Protein AF-A0A173VGL9-F1 (afdb_monomer)

Sequence (159 aa):
MSKELELSGKTPLTKSDIEALSIDLLNPVLEGEVDPVSHVVKLKAMQETIKRTLDDDRMKDAVLSEIEKYGKERSWNGATVKIKETGVSYDHSNCNDPVYARLVEERMLLDAKIKEREAFLKTVPDNTTVIDDETGEIYTIHPAIRMAKMSYSITFNKK

pLDDT: mean 88.81, std 12.34, range [33.53, 97.31]

Nearest PDB structures (foldseek):
  5ix2-assembly1_B  TM=3.304E-01  e=2.831E+00  Mus musculus

Mean predicted aligned error: 9.28 Å

Secondary structure (DSSP, 8-state):
--------SPPP-SHHHHHHHHHHHHHHHHTTSS-HHHHHHHHHHHHHHHHHHHH-HHHHHHHHHHHHTTSSEEEETTEEEE----------TTS--HHHHHHHHHHHHHHHHHHHHHHHHTTPPTTEEEE-TTT--EEEE-PPP----------PPP-

Structure (mmCIF, N/CA/C/O backbone):
data_AF-A0A173VGL9-F1
#
_entry.id   AF-A0A173VGL9-F1
#
loop_
_atom_site.group_PDB
_atom_site.id
_atom_site.type_symbol
_atom_site.label_atom_id
_atom_site.label_alt_id
_atom_site.label_comp_id
_atom_site.label_asym_id
_atom_site.label_entity_id
_atom_site.label_seq_id
_atom_site.pdbx_PDB_ins_code
_atom_site.Cartn_x
_atom_site.Cartn_y
_atom_site.Cartn_z
_atom_site.occupancy
_atom_site.B_iso_or_equiv
_atom_site.auth_seq_id
_atom_site.auth_comp_id
_atom_site.auth_asym_id
_atom_site.auth_atom_id
_atom_site.pdbx_PDB_model_num
ATOM 1 N N . MET A 1 1 ? 20.955 11.691 29.540 1.00 33.53 1 MET A N 1
ATOM 2 C CA . MET A 1 1 ? 19.658 11.079 29.894 1.00 33.53 1 MET A CA 1
ATOM 3 C C . MET A 1 1 ? 18.856 11.024 28.615 1.00 33.53 1 MET A C 1
ATOM 5 O O . MET A 1 1 ? 18.334 12.045 28.191 1.00 33.53 1 MET A O 1
ATOM 9 N N . SER A 1 2 ? 18.906 9.890 27.926 1.00 34.12 2 SER A N 1
ATOM 10 C CA . SER A 1 2 ? 18.182 9.681 26.676 1.00 34.12 2 SER A CA 1
ATOM 11 C C . SER A 1 2 ? 16.692 9.748 26.997 1.00 34.12 2 SER A C 1
ATOM 13 O O . SER A 1 2 ? 16.215 8.924 27.773 1.00 34.12 2 SER A O 1
ATOM 15 N N . LYS A 1 3 ? 15.967 10.742 26.474 1.00 40.44 3 LYS A N 1
ATOM 16 C CA . LYS A 1 3 ? 14.503 10.691 26.472 1.00 40.44 3 LYS A CA 1
ATOM 17 C C . LYS A 1 3 ? 14.125 9.511 25.583 1.00 40.44 3 LYS A C 1
ATOM 19 O O . LYS A 1 3 ? 14.267 9.572 24.365 1.00 40.44 3 LYS A O 1
ATOM 24 N N . GLU A 1 4 ? 13.772 8.392 26.202 1.00 39.75 4 GLU A N 1
ATOM 25 C CA . GLU A 1 4 ? 13.196 7.271 25.477 1.00 39.75 4 GLU A CA 1
ATOM 26 C C . GLU A 1 4 ? 11.797 7.654 24.992 1.00 39.75 4 GLU A C 1
ATOM 28 O O . GLU A 1 4 ? 11.108 8.472 25.602 1.00 39.75 4 GLU A O 1
ATOM 33 N N . LEU A 1 5 ? 11.416 7.103 23.840 1.00 46.62 5 LEU A N 1
ATOM 34 C CA . LEU A 1 5 ? 10.121 7.340 23.221 1.00 46.62 5 LEU A CA 1
ATOM 35 C C . LEU A 1 5 ? 9.031 6.701 24.091 1.00 46.62 5 LEU A C 1
ATOM 37 O O . LEU A 1 5 ? 8.749 5.511 23.958 1.00 46.62 5 LEU A O 1
ATOM 41 N N . GLU A 1 6 ? 8.423 7.488 24.970 1.00 45.16 6 GLU A N 1
ATOM 42 C CA . GLU A 1 6 ? 7.201 7.108 25.669 1.00 45.16 6 GLU A CA 1
ATOM 43 C C . GLU A 1 6 ? 5.999 7.653 24.895 1.00 45.16 6 GLU A C 1
ATOM 45 O O . GLU A 1 6 ? 5.873 8.862 24.712 1.00 45.16 6 GLU A O 1
ATOM 50 N N . LEU A 1 7 ? 5.077 6.785 24.460 1.00 52.97 7 LEU A N 1
ATOM 51 C CA . LEU A 1 7 ? 3.745 7.240 24.040 1.00 52.97 7 LEU A CA 1
ATOM 52 C C . LEU A 1 7 ? 2.912 7.564 25.285 1.00 52.97 7 LEU A C 1
ATOM 54 O O . LEU A 1 7 ? 1.923 6.900 25.585 1.00 52.97 7 LEU A O 1
ATOM 58 N N . SER A 1 8 ? 3.328 8.575 26.040 1.00 47.41 8 SER A N 1
ATOM 59 C CA . SER A 1 8 ? 2.540 9.159 27.121 1.00 47.41 8 SER A CA 1
ATOM 60 C C . SER A 1 8 ? 1.819 10.400 26.589 1.00 47.41 8 SER A C 1
ATOM 62 O O . SER A 1 8 ? 2.182 11.544 26.831 1.00 47.41 8 SER A O 1
ATOM 64 N N . GLY A 1 9 ? 0.769 10.161 25.803 1.00 55.16 9 GLY A N 1
ATOM 65 C CA . GLY A 1 9 ? -0.065 11.204 25.212 1.00 55.16 9 GLY A CA 1
ATOM 66 C C . GLY A 1 9 ? -1.386 10.627 24.721 1.00 55.16 9 GLY A C 1
ATOM 67 O O . GLY A 1 9 ? -1.456 9.456 24.350 1.00 55.16 9 GLY A O 1
ATOM 68 N N . LYS A 1 10 ? -2.455 11.429 24.774 1.00 61.22 10 LYS A N 1
ATOM 69 C CA . LYS A 1 10 ? -3.798 11.047 24.309 1.00 61.22 10 LYS A CA 1
ATOM 70 C C . LYS A 1 10 ? -3.707 10.400 22.921 1.00 61.22 10 LYS A C 1
ATOM 72 O O . LYS A 1 10 ? -3.093 10.966 22.023 1.00 61.22 10 LYS A O 1
ATOM 77 N N . THR A 1 11 ? -4.320 9.230 22.750 1.00 78.25 11 THR A N 1
ATOM 78 C CA . THR A 1 11 ? -4.418 8.559 21.447 1.00 78.25 11 THR A CA 1
ATOM 79 C C . THR A 1 11 ? -5.009 9.524 20.414 1.00 78.25 11 THR A C 1
ATOM 81 O O . THR A 1 11 ? -6.028 10.149 20.720 1.00 78.25 11 THR A O 1
ATOM 84 N N . PRO A 1 12 ? -4.413 9.667 19.216 1.00 86.69 12 PRO A N 1
ATOM 85 C CA . PRO A 1 12 ? -4.948 10.563 18.204 1.00 86.69 12 PRO A CA 1
ATOM 86 C C . PRO A 1 12 ? -6.248 9.978 17.638 1.00 86.69 12 PRO A C 1
ATOM 88 O O . PRO A 1 12 ? -6.263 8.864 17.115 1.00 86.69 12 PRO A O 1
ATOM 91 N N . LEU A 1 13 ? -7.351 10.712 17.782 1.00 85.81 13 LEU A N 1
ATOM 92 C CA . LEU A 1 13 ? -8.701 10.232 17.461 1.00 85.81 13 LEU A CA 1
ATOM 93 C C . LEU A 1 13 ? -9.296 10.930 16.232 1.00 85.81 13 LEU A C 1
ATOM 95 O O . LEU A 1 13 ? -10.202 10.402 15.589 1.00 85.81 13 LEU A O 1
ATOM 99 N N . THR A 1 14 ? -8.759 12.096 15.873 1.00 88.19 14 THR A N 1
ATOM 100 C CA . THR A 1 14 ? -9.125 12.843 14.668 1.00 88.19 14 THR A CA 1
ATOM 101 C C . THR A 1 14 ? -7.957 12.931 13.689 1.00 88.19 14 THR A C 1
ATOM 103 O O . THR A 1 14 ? -6.800 12.724 14.050 1.00 88.19 14 THR A O 1
ATOM 106 N N . LYS A 1 15 ? -8.242 13.285 12.428 1.00 89.06 15 LYS A N 1
ATOM 107 C CA . LYS A 1 15 ? -7.192 13.528 11.421 1.00 89.06 15 LYS A CA 1
ATOM 108 C C . LYS A 1 15 ? -6.191 14.594 11.877 1.00 89.06 15 LYS A C 1
ATOM 110 O O . LYS A 1 15 ? -4.999 14.425 11.653 1.00 89.06 15 LYS A O 1
ATOM 115 N N . SER A 1 16 ? -6.675 15.641 12.543 1.00 90.50 16 SER A N 1
ATOM 116 C CA . SER A 1 16 ? -5.836 16.713 13.079 1.00 90.50 16 SER A CA 1
ATOM 117 C C . SER A 1 16 ? -4.952 16.233 14.231 1.00 90.50 16 SER A C 1
ATOM 119 O O . SER A 1 16 ? -3.785 16.599 14.276 1.00 90.50 16 SER A O 1
ATOM 121 N N . ASP A 1 17 ? -5.455 15.362 15.114 1.00 89.19 17 ASP A N 1
ATOM 122 C CA . ASP A 1 17 ? -4.622 14.782 16.181 1.00 89.19 17 ASP A CA 1
ATOM 123 C C . ASP A 1 17 ? -3.535 13.861 15.612 1.00 89.19 17 ASP A C 1
ATOM 125 O O . ASP A 1 17 ? -2.413 13.837 16.113 1.00 89.19 17 ASP A O 1
ATOM 129 N N . ILE A 1 18 ? -3.859 13.096 14.558 1.00 91.06 18 ILE A N 1
ATOM 130 C CA . ILE A 1 18 ? -2.890 12.233 13.866 1.00 91.06 18 ILE A CA 1
ATOM 131 C C . ILE A 1 18 ? -1.776 13.086 13.253 1.00 91.06 18 ILE A C 1
ATOM 133 O O . ILE A 1 18 ? -0.602 12.734 13.369 1.00 91.06 18 ILE A O 1
ATOM 137 N N . GLU A 1 19 ? -2.130 14.201 12.614 1.00 92.94 19 GLU A N 1
ATOM 138 C CA . GLU A 1 19 ? -1.168 15.141 12.036 1.00 92.94 19 GLU A CA 1
ATOM 139 C C . GLU A 1 19 ? -0.283 15.776 13.114 1.00 92.94 19 GLU A C 1
ATOM 141 O O . GLU A 1 19 ? 0.940 15.726 12.994 1.00 92.94 19 GLU A O 1
ATOM 146 N N . ALA A 1 20 ? -0.881 16.278 14.198 1.00 92.25 20 ALA A N 1
ATOM 147 C CA . ALA A 1 20 ? -0.150 16.871 15.314 1.00 92.25 20 ALA A CA 1
ATOM 148 C C . ALA A 1 20 ? 0.854 15.882 15.927 1.00 92.25 20 ALA A C 1
ATOM 150 O O . ALA A 1 20 ? 2.041 16.187 16.014 1.00 92.25 20 ALA A O 1
ATOM 151 N N . LEU A 1 21 ? 0.417 14.656 16.241 1.00 91.75 21 LEU A N 1
ATOM 152 C CA . LEU A 1 21 ? 1.316 13.635 16.780 1.00 91.75 21 LEU A CA 1
ATOM 153 C C . LEU A 1 21 ? 2.418 13.251 15.781 1.00 91.75 21 LEU A C 1
ATOM 155 O O . LEU A 1 21 ? 3.545 12.977 16.181 1.00 91.75 21 LEU A O 1
ATOM 159 N N . SER A 1 22 ? 2.121 13.227 14.480 1.00 92.94 22 SER A N 1
ATOM 160 C CA . SER A 1 22 ? 3.130 12.927 13.455 1.00 92.94 22 SER A CA 1
ATOM 161 C C . SER A 1 22 ? 4.227 13.993 13.409 1.00 92.94 22 SER A C 1
ATOM 163 O O . SER A 1 22 ? 5.397 13.649 13.253 1.00 92.94 22 SER A O 1
ATOM 165 N N . ILE A 1 23 ? 3.857 15.267 13.576 1.00 93.69 23 ILE A N 1
ATOM 166 C CA . ILE A 1 23 ? 4.799 16.389 13.681 1.00 93.69 23 ILE A CA 1
ATOM 167 C C . ILE A 1 23 ? 5.625 16.264 14.967 1.00 93.69 23 ILE A C 1
ATOM 169 O O . ILE A 1 23 ? 6.850 16.342 14.909 1.00 93.69 23 ILE A O 1
ATOM 173 N N . ASP A 1 24 ? 4.989 15.969 16.100 1.00 92.06 24 ASP A N 1
ATOM 174 C CA . ASP A 1 24 ? 5.682 15.788 17.382 1.00 92.06 24 ASP A CA 1
ATOM 175 C C . ASP A 1 24 ? 6.684 14.622 17.351 1.00 92.06 24 ASP A C 1
ATOM 177 O O . ASP A 1 24 ? 7.754 14.699 17.949 1.00 92.06 24 ASP A O 1
ATOM 181 N N . LEU A 1 25 ? 6.379 13.543 16.623 1.00 92.31 25 LEU A N 1
ATOM 182 C CA . LEU A 1 25 ? 7.298 12.415 16.431 1.00 92.31 25 LEU A CA 1
ATOM 183 C C . LEU A 1 25 ? 8.449 12.730 15.463 1.00 92.31 25 LEU A C 1
ATOM 185 O O . LEU A 1 25 ? 9.469 12.035 15.492 1.00 92.31 25 LEU A O 1
ATOM 189 N N . LEU A 1 26 ? 8.284 13.739 14.605 1.00 94.50 26 LEU A N 1
ATOM 190 C CA . LEU A 1 26 ? 9.268 14.164 13.613 1.00 94.50 26 LEU A CA 1
ATOM 191 C C . LEU A 1 26 ? 10.235 15.216 14.175 1.00 94.50 26 LEU A C 1
ATOM 193 O O . LEU A 1 26 ? 11.433 15.140 13.899 1.00 94.50 26 LEU A O 1
ATOM 197 N N . ASN A 1 27 ? 9.738 16.163 14.974 1.00 94.88 27 ASN A N 1
ATOM 198 C CA . ASN A 1 27 ? 10.508 17.310 15.461 1.00 94.88 27 ASN A CA 1
ATOM 199 C C . ASN A 1 27 ? 11.809 16.929 16.185 1.00 94.88 27 ASN A C 1
ATOM 201 O O . ASN A 1 27 ? 12.841 17.448 15.773 1.00 94.88 27 ASN A O 1
ATOM 205 N N . PRO A 1 28 ? 11.851 15.956 17.118 1.00 92.69 28 PRO A N 1
ATOM 206 C CA . PRO A 1 28 ? 13.101 15.587 17.785 1.00 92.69 28 PRO A CA 1
ATOM 207 C C . PRO A 1 28 ? 14.193 15.122 16.814 1.00 92.69 28 PRO A C 1
ATOM 209 O O . PRO A 1 28 ? 15.381 15.287 17.080 1.00 92.69 28 PRO A O 1
ATOM 212 N N . VAL A 1 29 ? 13.808 14.532 15.675 1.00 95.56 29 VAL A N 1
ATOM 213 C CA . VAL A 1 29 ? 14.751 14.128 14.621 1.00 95.56 29 VAL A CA 1
ATOM 214 C C . VAL A 1 29 ? 15.251 15.353 13.856 1.00 95.56 29 VAL A C 1
ATOM 216 O O . VAL A 1 29 ? 16.446 15.464 13.592 1.00 95.56 29 VAL A O 1
ATOM 219 N N . LEU A 1 30 ? 14.348 16.270 13.494 1.00 95.50 30 LEU A N 1
ATOM 220 C CA . LEU A 1 30 ? 14.684 17.486 12.742 1.00 95.50 30 LEU A CA 1
ATOM 221 C C . LEU A 1 30 ? 15.497 18.489 13.569 1.00 95.50 30 LEU A C 1
ATOM 223 O O . LEU A 1 30 ? 16.362 19.172 13.029 1.00 95.50 30 LEU A O 1
ATOM 227 N N . GLU A 1 31 ? 15.236 18.548 14.870 1.00 95.75 31 GLU A N 1
ATOM 228 C CA . GLU A 1 31 ? 15.930 19.388 15.849 1.00 95.75 31 GLU A CA 1
ATOM 229 C C . GLU A 1 31 ? 17.270 18.775 16.290 1.00 95.75 31 GLU A C 1
ATOM 231 O O . GLU A 1 31 ? 18.054 19.419 16.985 1.00 95.75 31 GLU A O 1
ATOM 236 N N . GLY A 1 32 ? 17.571 17.545 15.853 1.00 93.81 32 GLY A N 1
ATOM 237 C CA . GLY A 1 32 ? 18.816 16.847 16.171 1.00 93.81 32 GLY A CA 1
ATOM 238 C C . GLY A 1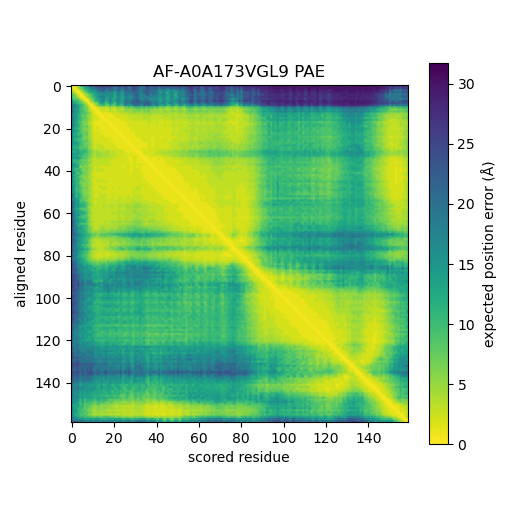 32 ? 18.893 16.333 17.612 1.00 93.81 32 GLY A C 1
ATOM 239 O O . GLY A 1 32 ? 19.984 16.023 18.089 1.00 93.81 32 GLY A O 1
ATOM 240 N N . GLU A 1 33 ? 17.760 16.232 18.310 1.00 94.81 33 GLU A N 1
ATOM 241 C CA . GLU A 1 33 ? 17.678 15.726 19.684 1.00 94.81 33 GLU A CA 1
ATOM 242 C C . GLU A 1 33 ? 17.819 14.199 19.763 1.00 94.81 33 GLU A C 1
ATOM 244 O O . GLU A 1 33 ? 18.286 13.666 20.775 1.00 94.81 33 GLU A O 1
ATOM 249 N N . VAL A 1 34 ? 17.420 13.480 18.705 1.00 93.81 34 VAL A N 1
ATOM 250 C CA . VAL A 1 34 ? 17.495 12.013 18.625 1.00 93.81 34 VAL A CA 1
ATOM 251 C C . VAL A 1 34 ? 18.165 11.542 17.337 1.00 93.81 34 VAL A C 1
ATOM 253 O O . VAL A 1 34 ? 18.025 12.149 16.277 1.00 93.81 34 VAL A O 1
ATOM 256 N N . ASP A 1 35 ? 18.870 10.411 17.417 1.00 95.19 35 ASP A N 1
ATOM 257 C CA . ASP A 1 35 ? 19.466 9.770 16.244 1.00 95.19 35 ASP A CA 1
ATOM 258 C C . ASP A 1 35 ? 18.369 9.259 15.277 1.00 95.19 35 ASP A C 1
ATOM 260 O O . ASP A 1 35 ? 17.538 8.434 15.683 1.00 95.19 35 ASP A O 1
ATOM 264 N N . PRO A 1 36 ? 18.372 9.682 13.994 1.00 95.88 36 PRO A N 1
ATOM 265 C CA . PRO A 1 36 ? 17.326 9.323 13.039 1.00 95.88 36 PRO A CA 1
ATOM 266 C C . PRO A 1 36 ? 17.173 7.814 12.821 1.00 95.88 36 PRO A C 1
ATOM 268 O O . PRO A 1 36 ? 16.052 7.332 12.645 1.00 95.88 36 PRO A O 1
ATOM 271 N N . VAL A 1 37 ? 18.278 7.057 12.832 1.00 96.25 37 VAL A N 1
ATOM 272 C CA . VAL A 1 37 ? 18.272 5.614 12.535 1.00 96.25 37 VAL A CA 1
ATOM 273 C C . VAL A 1 37 ? 17.593 4.841 13.659 1.00 96.25 37 VAL A C 1
ATOM 275 O O . VAL A 1 37 ? 16.666 4.065 13.423 1.00 96.25 37 VAL A O 1
ATOM 278 N N . SER A 1 38 ? 18.017 5.066 14.898 1.00 94.81 38 SER A N 1
ATOM 279 C CA . SER A 1 38 ? 17.426 4.424 16.067 1.00 94.81 38 SER A CA 1
ATOM 280 C C . SER A 1 38 ? 15.959 4.816 16.247 1.00 94.81 38 SER A C 1
ATOM 282 O O . SER A 1 38 ? 15.136 3.957 16.575 1.00 94.81 38 SER A O 1
ATOM 284 N N . HIS A 1 39 ? 15.607 6.077 15.978 1.00 94.50 39 HIS A N 1
ATOM 285 C CA . HIS A 1 39 ? 14.234 6.567 16.085 1.00 94.50 39 HIS A CA 1
ATOM 286 C C . HIS A 1 39 ? 13.310 5.912 15.058 1.00 94.50 39 HIS A C 1
ATOM 288 O O . HIS A 1 39 ? 12.277 5.348 15.426 1.00 94.50 39 HIS A O 1
ATOM 294 N N . VAL A 1 40 ? 13.703 5.886 13.778 1.00 95.44 40 VAL A N 1
ATOM 295 C CA . VAL A 1 40 ? 12.869 5.289 12.723 1.00 95.44 40 VAL A CA 1
ATOM 296 C C . VAL A 1 40 ? 12.715 3.776 12.891 1.00 95.44 40 VAL A C 1
ATOM 298 O O . VAL A 1 40 ? 11.639 3.238 12.633 1.00 95.44 40 VAL A O 1
ATOM 301 N N . VAL A 1 41 ? 13.744 3.078 13.387 1.00 96.12 41 VAL A N 1
ATOM 302 C CA . VAL A 1 41 ? 13.660 1.640 13.693 1.00 96.12 41 VAL A CA 1
ATOM 303 C C . VAL A 1 41 ? 12.626 1.372 14.788 1.00 96.12 41 VAL A C 1
ATOM 305 O O . VAL A 1 41 ? 11.814 0.455 14.641 1.00 96.12 41 VAL A O 1
ATOM 308 N N . LYS A 1 42 ? 12.599 2.187 15.852 1.00 93.75 42 LYS A N 1
ATOM 309 C CA . LYS A 1 42 ? 11.600 2.075 16.928 1.00 93.75 42 LYS A CA 1
ATOM 310 C C . LYS A 1 42 ? 10.188 2.340 16.407 1.00 93.75 42 LYS A C 1
ATOM 312 O O . LYS A 1 42 ? 9.310 1.502 16.603 1.00 93.75 42 LYS A O 1
ATOM 317 N N . LEU A 1 43 ? 9.982 3.439 15.676 1.00 94.44 43 LEU A N 1
ATOM 318 C CA . LEU A 1 43 ? 8.685 3.758 15.066 1.00 94.44 43 LEU A CA 1
ATOM 319 C C . LEU A 1 43 ? 8.204 2.639 14.138 1.00 94.44 43 LEU A C 1
ATOM 321 O O . LEU A 1 43 ? 7.041 2.237 14.191 1.00 94.44 43 LEU A O 1
ATOM 325 N N . LYS A 1 44 ? 9.107 2.076 13.330 1.00 95.56 44 LYS A N 1
ATOM 326 C CA . LYS A 1 44 ? 8.777 0.966 12.440 1.00 95.56 44 LYS A CA 1
ATOM 327 C C . LYS A 1 44 ? 8.391 -0.297 13.212 1.00 95.56 44 LYS A C 1
ATOM 329 O O . LYS A 1 44 ? 7.444 -0.973 12.816 1.00 95.56 44 LYS A O 1
ATOM 334 N N . ALA A 1 45 ? 9.075 -0.608 14.313 1.00 94.56 45 ALA A N 1
ATOM 335 C CA . ALA A 1 45 ? 8.738 -1.752 15.161 1.00 94.56 45 ALA A CA 1
ATOM 336 C C . ALA A 1 45 ? 7.342 -1.599 15.787 1.00 94.56 45 ALA A C 1
ATOM 338 O O . ALA A 1 45 ? 6.556 -2.550 15.807 1.00 94.56 45 ALA A O 1
ATOM 339 N N . MET A 1 46 ? 7.003 -0.389 16.236 1.00 93.19 46 MET A N 1
ATOM 340 C CA . MET A 1 46 ? 5.674 -0.068 16.755 1.00 93.19 46 MET A CA 1
ATOM 341 C C . MET A 1 46 ? 4.593 -0.181 15.682 1.00 93.19 46 MET A C 1
ATOM 343 O O . MET A 1 46 ? 3.567 -0.819 15.915 1.00 93.19 46 MET A O 1
ATOM 347 N N . GLN A 1 47 ? 4.845 0.373 14.492 1.00 95.00 47 GLN A N 1
ATOM 348 C CA . GLN A 1 47 ? 3.943 0.258 13.346 1.00 95.00 47 GLN A CA 1
ATOM 349 C C . GLN A 1 47 ? 3.652 -1.213 13.027 1.00 95.00 47 GLN A C 1
ATOM 351 O O . GLN A 1 47 ? 2.495 -1.591 12.862 1.00 95.00 47 GLN A O 1
ATOM 356 N N . GLU A 1 48 ? 4.691 -2.048 12.961 1.00 94.88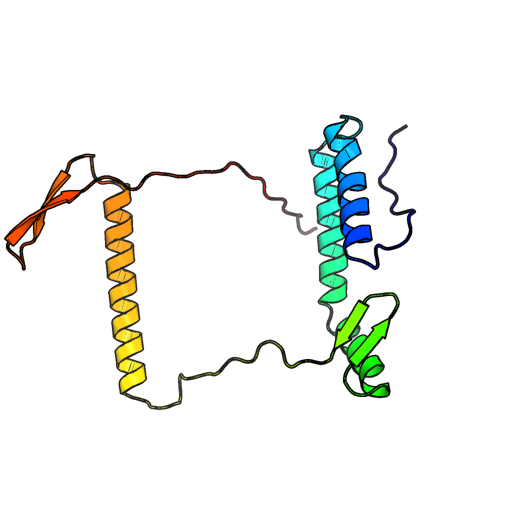 48 GLU A N 1
ATOM 357 C CA . GLU A 1 48 ? 4.554 -3.469 12.642 1.00 94.88 48 GLU A CA 1
ATOM 358 C C . GLU A 1 48 ? 3.796 -4.231 13.739 1.00 94.88 48 GLU A C 1
ATOM 360 O O . GLU A 1 48 ? 2.991 -5.111 13.440 1.00 94.88 48 GLU A O 1
ATOM 365 N N . THR A 1 49 ? 4.005 -3.860 15.005 1.00 94.94 49 THR A N 1
ATOM 366 C CA . THR A 1 49 ? 3.289 -4.431 16.154 1.00 94.94 49 THR A CA 1
ATOM 367 C C . THR A 1 49 ? 1.799 -4.100 16.097 1.00 94.94 49 THR A C 1
ATOM 369 O O . THR A 1 49 ? 0.972 -5.006 16.152 1.00 94.94 49 THR A O 1
ATOM 372 N N . ILE A 1 50 ? 1.445 -2.822 15.920 1.00 94.00 50 ILE A N 1
ATOM 373 C CA . ILE A 1 50 ? 0.046 -2.382 15.820 1.00 94.00 50 ILE A CA 1
ATOM 374 C C . ILE A 1 50 ? -0.629 -3.030 14.611 1.00 94.00 50 ILE A C 1
ATOM 376 O O . ILE A 1 50 ? -1.729 -3.563 14.738 1.00 94.00 50 ILE A O 1
ATOM 380 N N . LYS A 1 51 ? 0.048 -3.042 13.456 1.00 95.94 51 LYS A N 1
ATOM 381 C CA . LYS A 1 51 ? -0.456 -3.686 12.241 1.00 95.94 51 LYS A CA 1
ATOM 382 C C . LYS A 1 51 ? -0.773 -5.161 12.484 1.00 95.94 51 LYS A C 1
ATOM 384 O O . LYS A 1 51 ? -1.882 -5.585 12.191 1.00 95.94 51 LYS A O 1
ATOM 389 N N . ARG A 1 52 ? 0.159 -5.927 13.062 1.00 95.56 52 ARG A N 1
ATOM 390 C C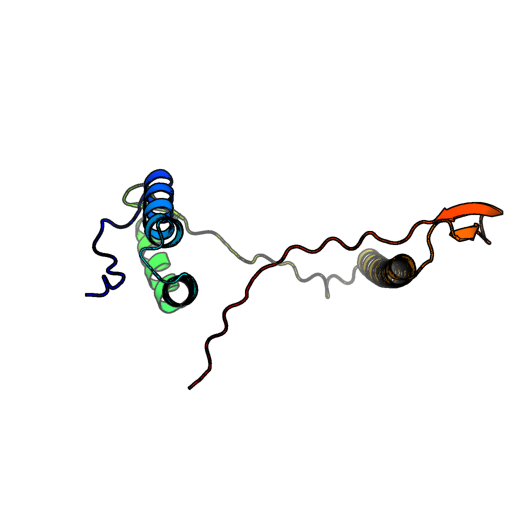A . ARG A 1 52 ? -0.060 -7.350 13.373 1.00 95.56 52 ARG A CA 1
ATOM 391 C C . ARG A 1 52 ? -1.255 -7.568 14.294 1.00 95.56 52 ARG A C 1
ATOM 393 O O . ARG A 1 52 ? -2.009 -8.500 14.062 1.00 95.56 52 ARG A O 1
ATOM 400 N N . THR A 1 53 ? -1.441 -6.716 15.299 1.00 92.25 53 THR A N 1
ATOM 401 C CA . THR A 1 53 ? -2.600 -6.798 16.199 1.00 92.25 53 THR A CA 1
ATOM 402 C C . THR A 1 53 ? -3.916 -6.524 15.471 1.00 92.25 53 THR A C 1
ATOM 404 O O . THR A 1 53 ? -4.891 -7.228 15.706 1.00 92.25 53 THR A O 1
ATOM 407 N N . LEU A 1 54 ? -3.961 -5.523 14.585 1.00 93.25 54 LEU A N 1
ATOM 408 C CA . LEU A 1 54 ? -5.159 -5.196 13.798 1.00 93.25 54 LEU A CA 1
ATOM 409 C C . LEU A 1 54 ? -5.467 -6.251 12.723 1.00 93.25 54 LEU A C 1
ATOM 411 O O . LEU A 1 54 ? -6.630 -6.469 12.388 1.00 93.25 54 LEU A O 1
ATOM 415 N N . ASP A 1 55 ? -4.429 -6.900 12.195 1.00 93.75 55 ASP A N 1
ATOM 416 C CA . ASP A 1 55 ? -4.543 -7.966 11.203 1.00 93.75 55 ASP A CA 1
ATOM 417 C C . ASP A 1 55 ? -4.847 -9.343 11.833 1.00 93.75 55 ASP A C 1
ATOM 419 O O . ASP A 1 55 ? -5.212 -10.258 11.096 1.00 93.75 55 ASP A O 1
ATOM 423 N N . ASP A 1 56 ? -4.738 -9.502 13.158 1.00 94.75 56 ASP A N 1
ATOM 424 C CA . ASP A 1 56 ? -5.052 -10.749 13.870 1.00 94.75 56 ASP A CA 1
ATOM 425 C C . ASP A 1 56 ? -6.553 -11.062 13.781 1.00 94.75 56 ASP A C 1
ATOM 427 O O . ASP A 1 56 ? -7.401 -10.243 14.150 1.00 94.75 56 ASP A O 1
ATOM 431 N N . ASP A 1 57 ? -6.890 -12.263 13.311 1.00 95.00 57 ASP A N 1
ATOM 432 C CA . ASP A 1 57 ? -8.284 -12.657 13.095 1.00 95.00 57 ASP A CA 1
ATOM 433 C C . ASP A 1 57 ? -9.095 -12.661 14.398 1.00 95.00 57 ASP A C 1
ATOM 435 O O . ASP A 1 57 ? -10.251 -12.253 14.393 1.00 95.00 57 ASP A O 1
ATOM 439 N N . ARG A 1 58 ? -8.475 -12.953 15.552 1.00 95.38 58 ARG A N 1
ATOM 440 C CA . ARG A 1 58 ? -9.162 -12.884 16.856 1.00 95.38 58 ARG A CA 1
ATOM 441 C C . ARG A 1 58 ? -9.577 -11.457 17.204 1.00 95.38 58 ARG A C 1
ATOM 443 O O . ARG A 1 58 ? -10.620 -11.250 17.822 1.00 95.38 58 ARG A O 1
ATOM 450 N N . MET A 1 59 ? -8.759 -10.471 16.830 1.00 93.44 59 MET A N 1
ATOM 451 C CA . MET A 1 59 ? -9.079 -9.058 17.032 1.00 93.44 59 MET A CA 1
ATOM 452 C C . MET A 1 59 ? -10.206 -8.623 16.092 1.00 93.44 59 MET A C 1
ATOM 454 O O . MET A 1 59 ? -11.143 -7.951 16.526 1.00 93.44 59 MET A O 1
ATOM 458 N N . LYS A 1 60 ? -10.147 -9.034 14.820 1.00 93.69 60 LYS A N 1
ATOM 459 C CA . LYS A 1 60 ? -11.201 -8.752 13.835 1.00 93.69 60 LYS A CA 1
ATOM 460 C C . LYS A 1 60 ? -12.536 -9.348 14.265 1.00 93.69 60 LYS A C 1
ATOM 462 O O . LYS A 1 60 ? -13.518 -8.614 14.320 1.00 93.69 60 LYS A O 1
ATOM 467 N N . ASP A 1 61 ? -12.559 -10.624 14.638 1.00 94.06 61 ASP A N 1
ATOM 468 C CA . ASP A 1 61 ? -13.766 -11.330 15.071 1.00 94.06 61 ASP A CA 1
ATOM 469 C C . ASP A 1 61 ? -14.401 -10.663 16.295 1.00 94.06 61 ASP A C 1
ATOM 471 O O . ASP A 1 61 ? -15.618 -10.464 16.336 1.00 94.06 61 ASP A O 1
ATOM 475 N N . ALA A 1 62 ? -13.584 -10.242 17.268 1.00 92.94 62 ALA A N 1
ATOM 476 C CA . ALA A 1 62 ? -14.059 -9.518 18.444 1.00 92.94 62 ALA A CA 1
ATOM 477 C C . ALA A 1 62 ? -14.702 -8.167 18.079 1.00 92.94 62 ALA A C 1
ATOM 479 O O . ALA A 1 62 ? -15.759 -7.823 18.610 1.00 92.94 62 ALA A O 1
ATOM 480 N N . VAL A 1 63 ? -14.097 -7.406 17.159 1.00 93.31 63 VAL A N 1
ATOM 481 C CA . VAL A 1 63 ? -14.641 -6.117 16.695 1.00 93.31 63 VAL A CA 1
ATOM 482 C C . VAL A 1 63 ? -15.920 -6.310 15.879 1.00 93.31 63 VAL A C 1
ATOM 484 O O . VAL A 1 63 ? -16.883 -5.574 16.092 1.00 93.31 63 VAL A O 1
ATOM 487 N N . LEU A 1 64 ? -15.958 -7.292 14.975 1.00 94.12 64 LEU A N 1
ATOM 488 C CA . LEU A 1 64 ? -17.140 -7.608 14.168 1.00 94.12 64 LEU A CA 1
ATOM 489 C C . LEU A 1 64 ? -18.318 -8.004 15.063 1.00 94.12 64 LEU A C 1
ATOM 491 O O . LEU A 1 64 ? -19.364 -7.361 14.995 1.00 94.12 64 LEU A O 1
ATOM 495 N N . SER A 1 65 ? -18.101 -8.956 15.977 1.00 94.00 65 SER A N 1
ATOM 496 C CA . SER A 1 65 ? -19.114 -9.422 16.938 1.00 94.00 65 SER A CA 1
ATOM 497 C C . SER A 1 65 ? -19.672 -8.285 17.798 1.00 94.00 65 SER A C 1
ATOM 499 O O . SER A 1 65 ? -20.841 -8.285 18.182 1.00 94.00 65 SER A O 1
ATOM 501 N N . GLU A 1 66 ? -18.837 -7.300 18.136 1.00 91.75 66 GLU A N 1
ATOM 502 C CA . GLU A 1 66 ? -19.270 -6.130 18.894 1.00 91.75 66 GLU A CA 1
ATOM 503 C C . GLU A 1 66 ? -20.103 -5.162 18.042 1.00 91.75 66 GLU A C 1
ATOM 505 O O . GLU A 1 66 ? -21.103 -4.642 18.531 1.00 91.75 66 GLU A O 1
ATOM 510 N N . ILE A 1 67 ? -19.739 -4.919 16.778 1.00 94.62 67 ILE A N 1
ATOM 511 C CA . ILE A 1 67 ? -20.480 -4.008 15.885 1.00 94.62 67 ILE A CA 1
ATOM 512 C C . ILE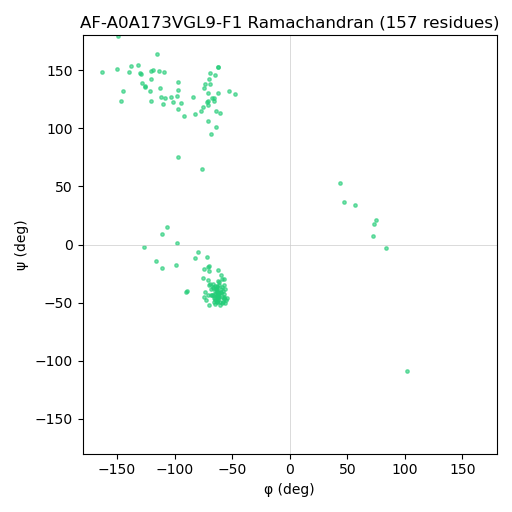 A 1 67 ? -21.836 -4.592 15.483 1.00 94.62 67 ILE A C 1
ATOM 514 O O . ILE A 1 67 ? -22.802 -3.835 15.383 1.00 94.62 67 ILE A O 1
ATOM 518 N N . GLU A 1 68 ? -21.938 -5.911 15.306 1.00 93.25 68 GLU A N 1
ATOM 519 C CA . GLU A 1 68 ? -23.195 -6.589 14.953 1.00 93.25 68 GLU A CA 1
ATOM 520 C C . GLU A 1 68 ? -24.319 -6.319 15.965 1.00 93.25 68 GLU A C 1
ATOM 522 O O . GLU A 1 68 ? -25.484 -6.202 15.584 1.00 93.25 68 GLU A O 1
ATOM 527 N N . LYS A 1 69 ? -23.979 -6.091 17.243 1.00 94.19 69 LYS A N 1
ATOM 528 C CA . LYS A 1 69 ? -24.937 -5.686 18.292 1.00 94.19 69 LYS A CA 1
ATOM 529 C C . LYS A 1 69 ? -25.612 -4.339 18.011 1.00 94.19 69 LYS A C 1
ATOM 531 O O . LYS A 1 69 ? -26.677 -4.061 18.555 1.00 94.19 69 LYS A O 1
ATOM 536 N N . TYR A 1 70 ? -24.992 -3.505 17.180 1.00 91.81 70 TYR A N 1
ATOM 537 C CA . TYR A 1 70 ? -25.453 -2.171 16.793 1.00 91.81 70 TYR A CA 1
ATOM 538 C C . TYR A 1 70 ? -25.895 -2.114 15.317 1.00 91.81 70 TYR A C 1
ATOM 540 O O . TYR A 1 70 ? -26.155 -1.033 14.790 1.00 91.81 70 TYR A O 1
ATOM 548 N N . GLY A 1 71 ? -25.994 -3.263 14.634 1.00 91.19 71 GLY A N 1
ATOM 549 C CA . GLY A 1 71 ? -26.343 -3.366 13.218 1.00 91.19 71 GLY A CA 1
ATOM 550 C C . GLY A 1 71 ? -25.116 -3.619 12.345 1.00 91.19 71 GLY A C 1
ATOM 551 O O . GLY A 1 71 ? -24.579 -4.720 12.333 1.00 91.19 71 GLY A O 1
ATOM 552 N N . LYS A 1 72 ? -24.696 -2.625 11.555 1.00 92.00 72 LYS A N 1
ATOM 553 C CA . LYS A 1 72 ? -23.540 -2.751 10.639 1.00 92.00 72 LYS A CA 1
ATOM 554 C C . LYS A 1 72 ? -22.484 -1.666 10.821 1.00 92.00 72 LYS A C 1
ATOM 556 O O . LYS A 1 72 ? -21.460 -1.687 10.143 1.00 92.00 72 LYS A O 1
ATOM 561 N N . GLU A 1 73 ? -22.713 -0.713 11.716 1.00 94.62 73 GLU A N 1
ATOM 562 C CA . GLU A 1 73 ? -21.781 0.374 11.978 1.00 94.62 73 GLU A CA 1
ATOM 563 C C . GLU A 1 73 ? -21.861 0.858 13.419 1.00 94.62 73 GLU A C 1
ATOM 565 O O . GLU A 1 73 ? -22.907 0.797 14.060 1.00 94.62 73 GLU A O 1
ATOM 570 N N . ARG A 1 74 ? -20.735 1.363 13.922 1.00 92.00 74 ARG A N 1
ATOM 571 C CA . ARG A 1 74 ? -20.639 1.983 15.238 1.00 92.00 74 ARG A CA 1
ATOM 572 C C . ARG A 1 74 ? -19.641 3.130 15.199 1.00 92.00 74 ARG A C 1
ATOM 574 O O . ARG A 1 74 ? -18.517 2.968 14.723 1.00 92.00 74 ARG A O 1
ATOM 581 N N . SER A 1 75 ? -20.039 4.277 15.734 1.00 91.38 75 SER A N 1
ATOM 582 C CA . SER A 1 75 ? -19.146 5.420 15.926 1.00 91.38 75 SER A CA 1
ATOM 583 C C . SER A 1 75 ? -18.611 5.453 17.354 1.00 91.38 75 SER A C 1
ATOM 585 O O . SER A 1 75 ? -19.347 5.197 18.307 1.00 91.38 75 SER A O 1
ATOM 587 N N . TRP A 1 76 ? -17.332 5.780 17.508 1.00 85.38 76 TRP A N 1
ATOM 588 C CA . TRP A 1 76 ? -16.674 5.953 18.796 1.00 85.38 76 TRP A CA 1
ATOM 589 C C . TRP A 1 76 ? -15.600 7.037 18.688 1.00 85.38 76 TRP A C 1
ATOM 591 O O . TRP A 1 76 ? -14.717 6.945 17.840 1.00 85.38 76 TRP A O 1
ATOM 601 N N . ASN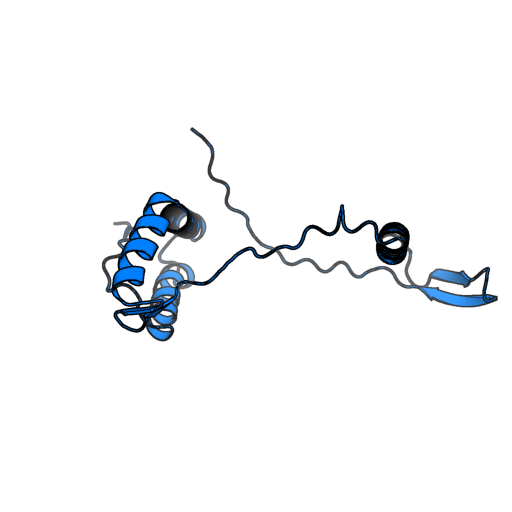 A 1 77 ? -15.698 8.071 19.532 1.00 81.69 77 ASN A N 1
ATOM 602 C CA . ASN A 1 77 ? -14.708 9.146 19.672 1.00 81.69 77 ASN A CA 1
ATOM 603 C C . ASN A 1 77 ? -14.146 9.694 18.342 1.00 81.69 77 ASN A C 1
ATOM 605 O O . ASN A 1 77 ? -12.940 9.746 18.150 1.00 81.69 77 ASN A O 1
ATOM 609 N N . GLY A 1 78 ? -15.011 10.098 17.408 1.00 78.75 78 GLY A N 1
ATOM 610 C CA . GLY A 1 78 ? -14.580 10.699 16.135 1.00 78.75 78 GLY A CA 1
ATOM 611 C C . GLY A 1 78 ? -14.193 9.705 15.032 1.00 78.75 78 GLY A C 1
ATOM 612 O O . GLY A 1 78 ? -13.954 10.128 13.902 1.00 78.75 78 GLY A O 1
ATOM 613 N N . ALA A 1 79 ? -14.211 8.400 15.313 1.00 86.44 79 ALA A N 1
ATOM 614 C CA . ALA A 1 79 ? -14.058 7.336 14.326 1.00 86.44 79 ALA A CA 1
ATOM 615 C C . ALA A 1 79 ? -15.384 6.591 14.097 1.00 86.44 79 ALA A C 1
ATOM 617 O O . ALA A 1 79 ? -16.183 6.423 15.018 1.00 86.44 79 ALA A O 1
ATOM 618 N N . THR A 1 80 ? -15.605 6.096 12.878 1.00 92.31 80 THR A N 1
ATOM 619 C CA . THR A 1 80 ? -16.728 5.205 12.549 1.00 92.31 80 THR A CA 1
ATOM 620 C C . THR A 1 80 ? -16.186 3.891 12.016 1.00 92.31 80 THR A C 1
ATOM 622 O O . THR A 1 80 ? -15.459 3.871 11.023 1.00 92.31 80 THR A O 1
ATOM 625 N N . VAL A 1 81 ? -16.568 2.790 12.659 1.00 92.06 81 VAL A N 1
ATOM 626 C CA . VAL A 1 81 ? -16.230 1.432 12.233 1.00 92.06 81 VAL A CA 1
ATOM 627 C C . VAL A 1 81 ? -17.458 0.821 11.568 1.00 92.06 81 VAL A C 1
ATOM 629 O O . VAL A 1 81 ? -18.544 0.840 12.145 1.00 92.06 81 VAL A O 1
ATOM 632 N N . LYS A 1 82 ? -17.303 0.311 10.343 1.00 93.69 82 LYS A N 1
ATOM 633 C CA . LYS A 1 82 ? -18.391 -0.289 9.557 1.00 93.69 82 LYS A CA 1
ATOM 634 C C . LYS A 1 82 ? -18.017 -1.693 9.105 1.00 93.69 82 LYS A C 1
ATOM 636 O O . LYS A 1 82 ? -16.909 -1.894 8.606 1.00 93.69 82 LYS A O 1
ATOM 641 N N . ILE A 1 83 ? -18.956 -2.626 9.219 1.00 92.00 83 ILE A N 1
ATOM 642 C CA . ILE A 1 83 ? -18.860 -3.950 8.605 1.00 92.00 83 ILE A CA 1
ATOM 643 C C . ILE A 1 83 ? -19.051 -3.770 7.100 1.00 92.00 83 ILE A C 1
ATOM 645 O O . ILE A 1 83 ? -20.058 -3.224 6.646 1.00 92.00 83 ILE A O 1
ATOM 649 N N . LYS A 1 84 ? -18.067 -4.214 6.324 1.00 89.75 84 LYS A N 1
ATOM 650 C CA . LYS A 1 84 ? -18.107 -4.227 4.861 1.00 89.75 84 LYS A CA 1
ATOM 651 C C . LYS A 1 84 ? -17.482 -5.517 4.356 1.00 89.75 84 LYS A C 1
ATOM 653 O O . LYS A 1 84 ? -16.537 -6.014 4.964 1.00 89.75 84 LYS A O 1
ATOM 658 N N . GLU A 1 85 ? -17.968 -6.010 3.226 1.00 84.62 85 GLU A N 1
ATOM 659 C CA . GLU A 1 85 ? -17.278 -7.067 2.492 1.00 84.62 85 GLU A CA 1
ATOM 660 C C . GLU A 1 85 ? -15.968 -6.496 1.935 1.00 84.62 85 GLU A C 1
ATOM 662 O O . GLU A 1 85 ? -15.940 -5.438 1.299 1.00 84.62 85 GLU A O 1
ATOM 667 N N . THR A 1 86 ? -14.855 -7.160 2.229 1.00 82.25 86 THR A N 1
ATOM 668 C CA . THR A 1 86 ? -13.526 -6.810 1.721 1.00 82.25 86 THR A CA 1
ATOM 669 C C . THR A 1 86 ? -12.968 -7.992 0.938 1.00 82.25 86 THR A C 1
ATOM 671 O O . THR A 1 86 ? -13.291 -9.140 1.219 1.00 82.25 86 THR A O 1
ATOM 674 N N . GLY A 1 87 ? -12.149 -7.719 -0.082 1.00 73.94 87 GLY A N 1
ATOM 675 C CA . GLY A 1 87 ? -11.516 -8.784 -0.869 1.00 73.94 87 GLY A CA 1
ATOM 676 C C . GLY A 1 87 ? -12.443 -9.505 -1.851 1.00 73.94 87 GLY A C 1
ATOM 677 O O . GLY A 1 87 ? -12.122 -10.616 -2.268 1.00 73.94 87 GLY A O 1
ATOM 678 N N . VAL A 1 88 ? -13.563 -8.887 -2.249 1.00 80.12 88 VAL A N 1
ATOM 679 C CA . VAL A 1 88 ? -14.420 -9.430 -3.311 1.00 80.12 88 VAL A CA 1
ATOM 680 C C . VAL A 1 88 ? -13.596 -9.525 -4.592 1.00 80.12 88 VAL A C 1
ATOM 682 O O . VAL A 1 88 ? -13.165 -8.519 -5.155 1.00 80.12 88 VAL A O 1
ATOM 685 N N . SER A 1 89 ? -13.359 -10.753 -5.027 1.00 85.44 89 SER A N 1
ATOM 686 C CA . SER A 1 89 ? -12.694 -11.075 -6.279 1.00 85.44 89 SER A CA 1
ATOM 687 C C . SER A 1 89 ? -13.557 -12.078 -7.023 1.00 85.44 89 SER A C 1
ATOM 689 O O . SER A 1 89 ? -14.264 -12.882 -6.417 1.00 85.44 89 SER A O 1
ATOM 691 N N . TYR A 1 90 ? -13.532 -11.984 -8.345 1.00 85.75 90 TYR A N 1
ATOM 692 C CA . TYR A 1 90 ? -14.284 -12.870 -9.215 1.00 85.75 90 TYR A CA 1
ATOM 693 C C . TYR A 1 90 ? -13.289 -13.767 -9.937 1.00 85.75 90 TYR A C 1
ATOM 695 O O . TYR A 1 90 ? -12.387 -13.278 -10.626 1.00 85.75 90 TYR A O 1
ATOM 703 N N . ASP A 1 91 ? -13.443 -15.073 -9.752 1.00 86.06 91 ASP A N 1
ATOM 704 C CA . ASP A 1 91 ? -12.702 -16.061 -10.519 1.00 86.06 91 ASP A CA 1
ATOM 705 C C . ASP A 1 91 ? -13.400 -16.275 -11.865 1.00 86.06 91 ASP A C 1
ATOM 707 O O . ASP A 1 91 ? -14.520 -16.782 -11.930 1.00 86.06 91 ASP A O 1
ATOM 711 N N . HIS A 1 92 ? -12.728 -15.860 -12.937 1.00 90.44 92 HIS A N 1
ATOM 712 C CA . HIS A 1 92 ? -13.226 -15.983 -14.306 1.00 90.44 92 HIS A CA 1
ATOM 713 C C . HIS A 1 92 ? -12.656 -17.216 -15.028 1.00 90.44 92 HIS A C 1
ATOM 715 O O . HIS A 1 92 ? -12.958 -17.432 -16.201 1.00 90.44 92 HIS A O 1
ATOM 721 N N . SER A 1 93 ? -11.830 -18.029 -14.354 1.00 84.38 93 SER A N 1
ATOM 722 C CA . SER A 1 93 ? -11.142 -19.178 -14.962 1.00 84.38 93 SER A CA 1
ATOM 723 C C . SER A 1 93 ? -12.106 -20.232 -15.514 1.00 84.38 93 SER A C 1
ATOM 725 O O . SER A 1 93 ? -11.835 -20.830 -16.553 1.00 84.38 93 SER A O 1
ATOM 727 N N . ASN A 1 94 ? -13.268 -20.397 -14.876 1.00 87.69 94 ASN A N 1
ATOM 728 C CA . ASN A 1 94 ? -14.266 -21.411 -15.223 1.00 87.69 94 ASN A CA 1
ATOM 729 C C . ASN A 1 94 ? -15.516 -20.843 -15.910 1.00 87.69 94 ASN A C 1
ATOM 731 O O . ASN A 1 94 ? -16.530 -21.530 -16.014 1.00 87.69 94 ASN A O 1
ATOM 735 N N . CYS A 1 95 ? -15.469 -19.604 -16.408 1.00 93.31 95 CYS A N 1
ATOM 736 C CA . CYS A 1 95 ? -16.595 -19.019 -17.143 1.00 93.31 95 CYS A CA 1
ATOM 737 C C . CYS A 1 95 ? -16.786 -19.627 -18.546 1.00 93.31 95 CYS A C 1
ATOM 739 O O . CYS A 1 95 ? -17.804 -19.359 -19.178 1.00 93.31 95 CYS A O 1
ATOM 741 N N . ASN A 1 96 ? -15.825 -20.432 -19.026 1.00 90.19 96 ASN A N 1
ATOM 742 C CA . ASN A 1 96 ? -15.806 -21.038 -20.365 1.00 90.19 96 ASN A CA 1
ATOM 743 C C . ASN A 1 96 ? -16.125 -20.029 -21.489 1.00 90.19 96 ASN A C 1
ATOM 745 O O . ASN A 1 96 ? -16.804 -20.351 -22.464 1.00 90.19 96 ASN A O 1
ATOM 749 N N . ASP A 1 97 ? -15.656 -18.791 -21.319 1.00 94.19 97 ASP A N 1
ATOM 750 C CA . ASP A 1 97 ? -15.872 -17.696 -22.255 1.00 94.19 97 ASP A CA 1
ATOM 751 C C . ASP A 1 97 ? -14.708 -17.653 -23.267 1.00 94.19 97 ASP A C 1
ATOM 753 O O . ASP A 1 97 ? -13.573 -17.318 -22.902 1.00 94.19 97 ASP A O 1
ATOM 757 N N . PRO A 1 98 ? -14.951 -17.989 -24.548 1.00 92.31 98 PRO A N 1
ATOM 758 C CA . PRO A 1 98 ? -13.906 -18.006 -25.565 1.00 92.31 98 PRO A CA 1
ATOM 759 C C . PRO A 1 98 ? -13.409 -16.606 -25.949 1.00 92.31 98 PRO A C 1
ATOM 761 O O . PRO A 1 98 ? -12.292 -16.486 -26.448 1.00 92.31 98 PRO A O 1
ATOM 764 N N . VAL A 1 99 ? -14.202 -15.548 -25.743 1.00 96.12 99 VAL A N 1
ATOM 765 C CA . VAL A 1 99 ? -13.770 -14.162 -25.976 1.00 96.12 99 VAL A CA 1
ATOM 766 C C . VAL A 1 99 ? -12.800 -13.752 -24.878 1.00 96.12 99 VAL A C 1
ATOM 768 O O . VAL A 1 99 ? -11.714 -13.256 -25.173 1.00 96.12 99 VAL A O 1
ATOM 771 N N . TYR A 1 100 ? -13.151 -14.025 -23.621 1.00 93.50 100 TYR A N 1
ATOM 772 C CA . TYR A 1 100 ? -12.276 -13.758 -22.484 1.00 93.50 100 TYR A CA 1
ATOM 773 C C . TYR A 1 100 ? -10.926 -14.470 -22.622 1.00 93.50 100 TYR A C 1
ATOM 775 O O . TYR A 1 100 ? -9.884 -13.838 -22.458 1.00 93.50 100 TYR A O 1
ATOM 783 N N . ALA A 1 101 ? -10.932 -15.759 -22.982 1.00 93.00 101 ALA A N 1
ATOM 784 C CA . ALA A 1 101 ? -9.705 -16.532 -23.163 1.00 93.00 101 ALA A CA 1
ATOM 785 C C . ALA A 1 101 ? -8.760 -15.895 -24.201 1.00 93.00 101 ALA A C 1
ATOM 787 O O . ALA A 1 101 ? -7.576 -15.712 -23.915 1.00 93.00 101 ALA A O 1
ATOM 788 N N . ARG A 1 102 ? -9.293 -15.483 -25.362 1.00 95.62 102 ARG A N 1
ATOM 789 C CA . ARG A 1 102 ? -8.517 -14.797 -26.413 1.00 95.62 102 ARG A CA 1
ATOM 790 C C . ARG A 1 102 ? -7.957 -13.461 -25.935 1.00 95.62 102 ARG A C 1
ATOM 792 O O . ARG A 1 102 ? -6.778 -13.196 -26.126 1.00 95.62 102 ARG A O 1
ATOM 799 N N . LEU A 1 103 ? -8.767 -12.646 -25.258 1.00 96.00 103 LEU A N 1
ATOM 800 C CA . LEU A 1 103 ? -8.321 -11.348 -24.739 1.00 96.00 103 LEU A CA 1
ATOM 801 C C . LEU A 1 103 ? -7.213 -11.491 -23.688 1.00 96.00 103 LEU A C 1
ATOM 803 O O . LEU A 1 103 ? -6.297 -10.671 -23.633 1.00 96.00 103 LEU A O 1
ATOM 807 N N . VAL A 1 104 ? -7.277 -12.525 -22.843 1.00 94.19 104 VAL A N 1
ATOM 808 C CA . VAL A 1 104 ? -6.219 -12.814 -21.864 1.00 94.19 104 VAL A CA 1
ATOM 809 C C . VAL A 1 104 ? -4.923 -13.222 -22.563 1.00 94.19 104 VAL A C 1
ATOM 811 O O . VAL A 1 104 ? -3.862 -12.732 -22.176 1.00 94.19 104 VAL A O 1
ATOM 814 N N . GLU A 1 105 ? -5.002 -14.070 -23.588 1.00 95.38 105 GLU A N 1
ATOM 815 C CA . GLU A 1 105 ? -3.849 -14.481 -24.394 1.00 95.38 105 GLU A CA 1
ATOM 816 C C . GLU A 1 105 ? -3.218 -13.290 -25.131 1.00 95.38 105 GLU A C 1
ATOM 818 O O . GLU A 1 105 ? -2.016 -13.050 -25.006 1.00 95.38 105 GLU A O 1
ATOM 823 N N . GLU A 1 106 ? -4.028 -12.480 -25.818 1.00 97.19 106 GLU A N 1
ATOM 824 C CA . GLU A 1 106 ? -3.581 -11.259 -26.496 1.00 97.19 106 GLU A CA 1
ATOM 825 C C . GLU A 1 106 ? -2.906 -10.290 -25.524 1.00 97.19 106 GLU A C 1
ATOM 827 O O . GLU A 1 106 ? -1.818 -9.787 -25.807 1.00 97.19 106 GLU A O 1
ATOM 832 N N . ARG A 1 107 ? -3.499 -10.075 -24.342 1.00 96.19 107 ARG A N 1
ATOM 833 C CA . ARG A 1 107 ? -2.902 -9.246 -23.288 1.00 96.19 107 ARG A CA 1
ATOM 834 C C . ARG A 1 107 ? -1.540 -9.785 -22.860 1.00 96.19 107 ARG A C 1
ATOM 836 O O . ARG A 1 107 ? -0.602 -9.008 -22.746 1.00 96.19 107 ARG A O 1
ATOM 843 N N . MET A 1 108 ? -1.411 -11.095 -22.643 1.00 95.69 108 MET A N 1
ATOM 844 C CA . MET A 1 108 ? -0.134 -11.698 -22.248 1.00 95.69 108 MET A CA 1
ATOM 845 C C . MET A 1 108 ? 0.952 -11.500 -23.312 1.00 95.69 108 MET A C 1
ATOM 847 O O . MET A 1 108 ? 2.092 -11.178 -22.972 1.00 95.69 108 MET A O 1
ATOM 851 N N . LEU A 1 109 ? 0.607 -11.660 -24.592 1.00 96.25 109 LEU A N 1
ATOM 852 C CA . LEU A 1 109 ? 1.532 -11.438 -25.705 1.00 96.25 109 LEU A CA 1
ATOM 853 C C . LEU A 1 109 ? 1.920 -9.961 -25.839 1.00 96.25 109 LEU A C 1
ATOM 855 O O . LEU A 1 109 ? 3.096 -9.646 -26.029 1.00 96.25 109 LEU A O 1
ATOM 859 N N . LEU A 1 110 ? 0.952 -9.052 -25.713 1.00 97.31 110 LEU A N 1
ATOM 860 C CA . LEU A 1 110 ? 1.192 -7.610 -25.748 1.00 97.31 110 LEU A CA 1
ATOM 861 C C . LEU A 1 110 ? 2.072 -7.158 -24.582 1.00 97.31 110 LEU A C 1
ATOM 863 O O . LEU A 1 110 ? 3.048 -6.448 -24.807 1.00 97.31 110 LEU A O 1
ATOM 867 N N . ASP A 1 111 ? 1.802 -7.627 -23.364 1.00 96.69 111 ASP A N 1
ATOM 868 C CA . ASP A 1 111 ? 2.616 -7.322 -22.1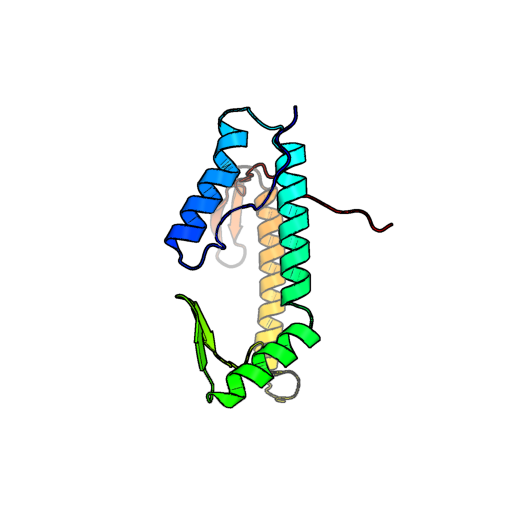85 1.00 96.69 111 ASP A CA 1
ATOM 869 C C . ASP A 1 111 ? 4.065 -7.800 -22.360 1.00 96.69 111 ASP A C 1
ATOM 871 O O . ASP A 1 111 ? 5.003 -7.118 -21.941 1.00 96.69 111 ASP A O 1
ATOM 875 N N . ALA A 1 112 ? 4.273 -8.960 -22.993 1.00 96.12 112 ALA A N 1
ATOM 876 C CA . ALA A 1 112 ? 5.609 -9.460 -23.305 1.00 96.12 112 ALA A CA 1
ATOM 877 C C . ALA A 1 112 ? 6.336 -8.553 -24.314 1.00 96.12 112 ALA A C 1
ATOM 879 O O . ALA A 1 112 ? 7.470 -8.145 -24.054 1.00 96.12 112 ALA A O 1
ATOM 880 N N . LYS A 1 113 ? 5.667 -8.171 -25.412 1.00 95.94 113 LYS A N 1
ATOM 881 C CA . LYS A 1 113 ? 6.216 -7.250 -26.424 1.00 95.94 113 LYS A CA 1
ATOM 882 C C . LYS A 1 113 ? 6.538 -5.873 -25.839 1.00 95.94 113 LYS A C 1
ATOM 884 O O . LYS A 1 113 ? 7.589 -5.307 -26.132 1.00 95.94 113 LYS A O 1
ATOM 889 N N . ILE A 1 114 ? 5.664 -5.342 -24.982 1.00 96.19 114 ILE A N 1
ATOM 890 C CA . ILE A 1 114 ? 5.888 -4.066 -24.291 1.00 96.19 114 ILE A CA 1
ATOM 891 C C . ILE A 1 114 ? 7.121 -4.170 -23.394 1.00 96.19 114 ILE A C 1
ATOM 893 O O . ILE A 1 114 ? 8.000 -3.318 -23.484 1.00 96.19 114 ILE A O 1
ATOM 897 N N . LYS A 1 115 ? 7.243 -5.229 -22.583 1.00 96.38 115 LYS A N 1
ATOM 898 C CA . LYS A 1 115 ? 8.415 -5.430 -21.713 1.00 96.38 115 LYS A CA 1
ATOM 899 C C . LYS A 1 115 ? 9.722 -5.526 -22.495 1.00 96.38 115 LYS A C 1
ATOM 901 O O . LYS A 1 115 ? 10.728 -4.961 -22.065 1.00 96.38 115 LYS A O 1
ATOM 906 N N . GLU A 1 116 ? 9.721 -6.222 -23.627 1.00 95.75 116 GLU A N 1
ATOM 907 C CA . GLU A 1 116 ? 10.881 -6.293 -24.517 1.00 95.75 116 GLU A CA 1
ATOM 908 C C . GLU A 1 116 ? 11.235 -4.907 -25.072 1.00 95.75 116 GLU A C 1
ATOM 910 O O . GLU A 1 116 ? 12.390 -4.478 -24.994 1.00 95.75 116 GLU A O 1
ATOM 915 N N . ARG A 1 117 ? 10.233 -4.153 -25.540 1.00 94.44 117 ARG A N 1
ATOM 916 C CA . ARG A 1 117 ? 10.432 -2.789 -26.037 1.00 94.44 117 ARG A CA 1
ATOM 917 C C . ARG A 1 117 ? 10.945 -1.848 -24.946 1.00 94.44 117 ARG A C 1
ATOM 919 O O . ARG A 1 117 ? 11.850 -1.061 -25.205 1.00 94.44 117 ARG A O 1
ATOM 926 N N . GLU A 1 118 ? 10.428 -1.940 -23.725 1.00 95.69 118 GLU A N 1
ATOM 927 C CA . GLU A 1 118 ? 10.916 -1.173 -22.575 1.00 95.69 118 GLU A CA 1
ATOM 928 C C . GLU A 1 118 ? 12.365 -1.525 -22.217 1.00 95.69 118 GLU A C 1
ATOM 930 O O . GLU A 1 118 ? 13.151 -0.639 -21.878 1.00 95.69 118 GLU A O 1
ATOM 935 N N . ALA A 1 119 ? 12.739 -2.807 -22.277 1.00 94.19 119 ALA A N 1
ATOM 936 C CA . ALA A 1 119 ? 14.115 -3.242 -22.054 1.00 94.19 119 ALA A CA 1
ATOM 937 C C . ALA A 1 119 ? 15.056 -2.671 -23.124 1.00 94.19 119 ALA A C 1
ATOM 939 O O . ALA A 1 119 ? 16.110 -2.134 -22.785 1.00 94.19 119 ALA A O 1
ATOM 940 N N . PHE A 1 120 ? 14.637 -2.698 -24.389 1.00 93.69 120 PHE A N 1
ATOM 941 C CA . PHE A 1 120 ? 15.359 -2.076 -25.494 1.00 93.69 120 PHE A CA 1
ATOM 942 C C . PHE A 1 120 ? 15.542 -0.563 -25.283 1.00 93.69 120 PHE A C 1
ATOM 944 O O . PHE A 1 120 ? 16.675 -0.074 -25.308 1.00 93.69 120 PHE A O 1
ATOM 951 N N . LEU A 1 121 ? 14.466 0.168 -24.964 1.00 94.38 121 LEU A N 1
ATOM 952 C CA . LEU A 1 121 ? 14.503 1.619 -24.727 1.00 94.38 121 LEU A CA 1
ATOM 953 C C . LEU A 1 121 ? 15.427 2.021 -23.566 1.00 94.38 121 LEU A C 1
ATOM 955 O O . LEU A 1 121 ? 15.959 3.125 -23.566 1.00 94.38 121 LEU A O 1
ATOM 959 N N . LYS A 1 122 ? 15.676 1.145 -22.585 1.00 94.00 122 LYS A N 1
ATOM 960 C CA . LYS A 1 122 ? 16.651 1.412 -21.507 1.00 94.00 122 LYS A CA 1
ATOM 961 C C . LYS A 1 122 ? 18.108 1.390 -21.974 1.00 94.00 122 LYS A C 1
ATOM 963 O O . LYS A 1 122 ? 18.968 1.886 -21.252 1.00 94.00 122 LYS A O 1
ATOM 968 N N . THR A 1 123 ? 18.391 0.782 -23.124 1.00 92.44 123 THR A N 1
ATOM 969 C CA . THR A 1 123 ? 19.759 0.506 -23.601 1.00 92.44 123 THR A CA 1
ATOM 970 C C . THR A 1 123 ? 20.126 1.238 -24.885 1.00 92.44 123 THR A C 1
ATOM 972 O O . THR A 1 123 ? 21.302 1.289 -25.240 1.00 92.44 123 THR A O 1
ATOM 975 N N . VAL A 1 124 ? 19.138 1.799 -25.583 1.00 93.12 124 VAL A N 1
ATOM 976 C CA . VAL A 1 124 ? 19.347 2.423 -26.887 1.00 93.12 124 VAL A CA 1
ATOM 977 C C . VAL A 1 124 ? 20.164 3.722 -26.774 1.00 93.12 124 VAL A C 1
ATOM 979 O O . VAL A 1 124 ? 19.927 4.509 -25.858 1.00 93.12 124 VAL A O 1
ATOM 982 N N . PRO A 1 125 ? 21.125 3.986 -27.677 1.00 91.19 125 PRO A N 1
ATOM 983 C CA . PRO A 1 125 ? 21.786 5.283 -27.745 1.00 91.19 125 PRO A CA 1
ATOM 984 C C . PRO A 1 125 ? 20.809 6.414 -28.071 1.00 91.19 125 PRO A C 1
ATOM 986 O O . PRO A 1 125 ? 19.791 6.216 -28.739 1.00 91.19 125 PRO A O 1
ATOM 989 N N . ASP A 1 126 ? 21.145 7.621 -27.630 1.00 90.56 126 ASP A N 1
ATOM 990 C CA . ASP A 1 126 ? 20.366 8.807 -27.967 1.00 90.56 126 ASP A CA 1
ATOM 991 C C . ASP A 1 126 ? 20.403 9.109 -29.471 1.00 90.56 126 ASP A C 1
ATOM 993 O O . ASP A 1 126 ? 21.411 8.872 -30.137 1.00 90.56 126 ASP A O 1
ATOM 997 N N . ASN A 1 127 ? 19.297 9.639 -29.998 1.00 90.31 127 ASN A N 1
ATOM 998 C CA . ASN A 1 127 ? 19.087 9.917 -31.423 1.00 90.31 127 ASN A CA 1
ATOM 999 C C . ASN A 1 127 ? 19.244 8.695 -32.349 1.00 90.31 127 ASN A C 1
ATOM 1001 O O . ASN A 1 127 ? 19.688 8.823 -33.493 1.00 90.31 127 ASN A O 1
ATOM 1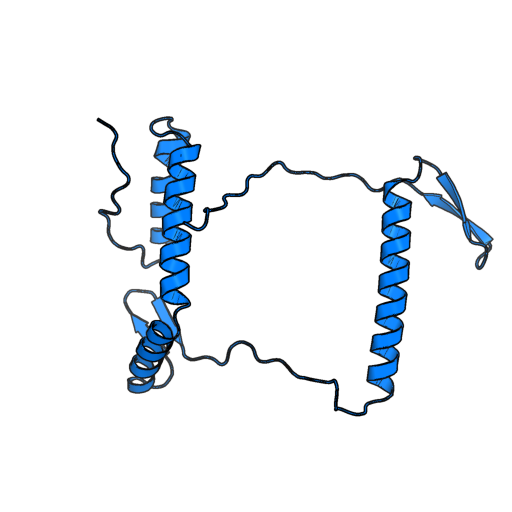005 N N . THR A 1 128 ? 18.866 7.501 -31.888 1.00 91.00 128 THR A N 1
ATOM 1006 C CA . THR A 1 128 ? 18.893 6.309 -32.745 1.00 91.00 128 THR A CA 1
ATOM 1007 C C . THR A 1 128 ? 17.790 6.411 -33.797 1.00 91.00 128 THR A C 1
ATOM 1009 O O . THR A 1 128 ? 16.620 6.571 -33.462 1.00 91.00 128 THR A O 1
ATOM 1012 N N . THR A 1 129 ? 18.153 6.324 -35.077 1.00 90.75 129 THR A N 1
ATOM 1013 C CA . THR A 1 129 ? 17.182 6.275 -36.181 1.00 90.75 129 THR A CA 1
ATOM 1014 C C . THR A 1 129 ? 16.708 4.840 -36.374 1.00 90.75 129 THR A C 1
ATOM 1016 O O . THR A 1 129 ? 17.528 3.934 -36.519 1.00 90.75 129 THR A O 1
ATOM 1019 N N . VAL A 1 130 ? 15.394 4.638 -36.375 1.00 87.81 130 VAL A N 1
ATOM 1020 C CA . VAL A 1 130 ? 14.744 3.348 -36.614 1.00 87.81 130 VAL A CA 1
ATOM 1021 C C . VAL A 1 130 ? 13.844 3.474 -37.833 1.00 87.81 130 VAL A C 1
ATOM 1023 O O . VAL A 1 130 ? 13.217 4.511 -38.049 1.00 87.81 130 VAL A O 1
ATOM 1026 N N . ILE A 1 131 ? 13.809 2.411 -38.628 1.00 87.69 131 ILE A N 1
ATOM 1027 C CA . ILE A 1 131 ? 12.899 2.258 -39.758 1.00 87.69 131 ILE A CA 1
ATOM 1028 C C . ILE A 1 131 ? 11.883 1.197 -39.346 1.00 87.69 131 ILE A C 1
ATOM 1030 O O . ILE A 1 131 ? 12.273 0.124 -38.887 1.00 87.69 131 ILE A O 1
ATOM 1034 N N . ASP A 1 132 ? 10.600 1.524 -39.439 1.00 85.38 132 ASP A N 1
ATOM 1035 C CA . ASP A 1 132 ? 9.528 0.550 -39.277 1.00 85.38 132 ASP A CA 1
ATOM 1036 C C . ASP A 1 132 ? 9.406 -0.279 -40.561 1.00 85.38 132 ASP A C 1
ATOM 1038 O O . ASP A 1 132 ? 9.090 0.259 -41.622 1.00 85.38 132 ASP A O 1
ATOM 1042 N N . ASP A 1 133 ? 9.683 -1.580 -40.483 1.00 79.81 133 ASP A N 1
ATOM 1043 C CA . ASP A 1 133 ? 9.641 -2.464 -41.652 1.00 79.81 133 ASP A CA 1
ATOM 1044 C C . ASP A 1 133 ? 8.206 -2.713 -42.168 1.00 79.81 133 ASP A C 1
ATOM 1046 O O . ASP A 1 133 ? 8.036 -3.122 -43.318 1.00 79.81 133 ASP A O 1
ATOM 1050 N N . GLU A 1 134 ? 7.167 -2.465 -41.357 1.00 83.06 134 GLU A N 1
ATOM 1051 C CA . GLU A 1 134 ? 5.762 -2.659 -41.741 1.00 83.06 134 GLU A CA 1
ATOM 1052 C C . GLU A 1 134 ? 5.156 -1.394 -42.365 1.00 83.06 134 GLU A C 1
ATOM 1054 O O . GLU A 1 134 ? 4.425 -1.485 -43.355 1.00 83.06 134 GLU A O 1
ATOM 1059 N N . THR A 1 135 ? 5.457 -0.212 -41.818 1.00 85.94 135 THR A N 1
ATOM 1060 C CA . THR A 1 135 ? 4.894 1.066 -42.298 1.00 85.94 135 THR A CA 1
ATOM 1061 C C . THR A 1 135 ? 5.833 1.844 -43.221 1.00 85.94 135 THR A C 1
ATOM 1063 O O . THR A 1 135 ? 5.383 2.725 -43.956 1.00 85.94 135 THR A O 1
ATOM 1066 N N . GLY A 1 136 ? 7.131 1.527 -43.214 1.00 85.62 136 GLY A N 1
ATOM 1067 C CA . GLY A 1 136 ? 8.174 2.282 -43.913 1.00 85.62 136 GLY A CA 1
ATOM 1068 C C . GLY A 1 136 ? 8.504 3.627 -43.258 1.00 85.62 136 GLY A C 1
ATOM 1069 O O . GLY A 1 136 ? 9.243 4.429 -43.836 1.00 85.62 136 GLY A O 1
ATOM 1070 N N . GLU A 1 137 ? 7.952 3.910 -42.076 1.00 88.88 137 GLU A N 1
ATOM 1071 C CA . GLU A 1 137 ? 8.178 5.166 -41.369 1.00 88.88 137 GLU A CA 1
ATOM 1072 C C . GLU A 1 137 ? 9.573 5.201 -40.744 1.00 88.88 137 GLU A C 1
ATOM 1074 O O . GLU A 1 137 ? 10.024 4.259 -40.092 1.00 88.88 137 GLU A O 1
ATOM 1079 N N . ILE A 1 138 ? 10.259 6.330 -40.918 1.00 89.94 138 ILE A N 1
ATOM 1080 C CA . ILE A 1 138 ? 11.562 6.584 -40.308 1.00 89.94 138 ILE A CA 1
ATOM 1081 C C . ILE A 1 138 ? 11.332 7.492 -39.107 1.00 89.94 138 ILE A C 1
ATOM 1083 O O . ILE A 1 138 ? 10.806 8.596 -39.254 1.00 89.94 138 ILE A O 1
ATOM 1087 N N . TYR A 1 139 ? 11.743 7.049 -37.923 1.00 90.56 139 TYR A N 1
ATOM 1088 C CA . TYR A 1 139 ? 11.587 7.817 -36.695 1.00 90.56 139 TYR A CA 1
ATOM 1089 C C . TYR A 1 139 ? 12.834 7.746 -35.817 1.00 90.56 139 TYR A C 1
ATOM 1091 O O . TYR A 1 139 ? 13.616 6.795 -35.856 1.00 90.56 139 TYR A O 1
ATOM 1099 N N . THR A 1 140 ? 13.021 8.785 -35.009 1.00 92.19 140 THR A N 1
ATOM 1100 C CA . THR A 1 140 ? 14.125 8.873 -34.052 1.00 92.19 140 THR A CA 1
ATOM 1101 C C . THR A 1 140 ? 13.635 8.445 -32.678 1.00 92.19 140 THR A C 1
ATOM 1103 O O . THR A 1 140 ? 12.587 8.897 -32.217 1.00 92.19 140 THR A O 1
ATOM 1106 N N . ILE A 1 141 ? 14.404 7.590 -32.010 1.00 93.38 141 ILE A N 1
ATOM 1107 C CA . ILE A 1 141 ? 14.155 7.176 -30.632 1.00 93.38 141 ILE A CA 1
ATOM 1108 C C . ILE A 1 141 ? 15.248 7.673 -29.696 1.00 93.38 141 ILE A C 1
ATOM 1110 O O . ILE A 1 141 ? 16.421 7.791 -30.057 1.00 93.38 141 ILE A O 1
ATOM 1114 N N . HIS A 1 142 ? 14.826 7.918 -28.462 1.00 93.38 142 HIS A N 1
ATOM 1115 C CA . HIS A 1 142 ? 15.664 8.360 -27.359 1.00 93.38 142 HIS A CA 1
ATOM 1116 C C . HIS A 1 142 ? 15.631 7.307 -26.239 1.00 93.38 142 HIS A C 1
ATOM 1118 O O . HIS A 1 142 ? 14.613 6.621 -26.081 1.00 93.38 142 HIS A O 1
ATOM 1124 N N . PRO A 1 143 ? 16.707 7.167 -25.446 1.00 94.31 143 PRO A N 1
ATOM 1125 C CA . PRO A 1 143 ? 16.726 6.269 -24.303 1.00 94.31 143 PRO A CA 1
ATOM 1126 C C . PRO A 1 143 ? 15.697 6.650 -23.244 1.00 94.31 143 PRO A C 1
ATOM 1128 O O . PRO A 1 143 ? 15.370 7.820 -23.034 1.00 94.31 143 PRO A O 1
ATOM 1131 N N . ALA A 1 144 ? 15.260 5.648 -22.487 1.00 93.56 144 ALA A N 1
ATOM 1132 C CA . ALA A 1 144 ? 14.491 5.863 -21.275 1.00 93.56 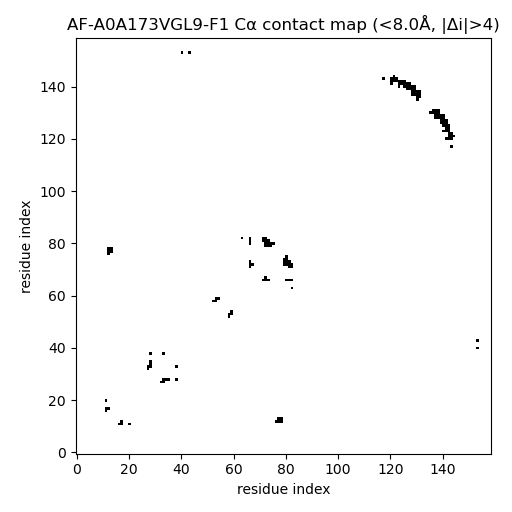144 ALA A CA 1
ATOM 1133 C C . ALA A 1 144 ? 15.318 6.650 -20.243 1.00 93.56 144 ALA A C 1
ATOM 1135 O O . ALA A 1 144 ? 16.447 6.286 -19.902 1.00 93.56 144 ALA A O 1
ATOM 1136 N N . ILE A 1 145 ? 14.727 7.708 -19.686 1.00 91.12 145 ILE A N 1
ATOM 1137 C CA . ILE A 1 145 ? 15.361 8.507 -18.636 1.00 91.12 145 ILE A CA 1
ATOM 1138 C C . ILE A 1 145 ? 15.294 7.732 -17.320 1.00 91.12 145 ILE A C 1
ATOM 1140 O O . ILE A 1 145 ? 14.217 7.467 -16.780 1.00 91.12 145 ILE A O 1
ATOM 1144 N N . ARG A 1 146 ? 16.457 7.393 -16.756 1.00 89.44 146 ARG A N 1
ATOM 1145 C CA . ARG A 1 146 ? 16.522 6.785 -15.424 1.00 89.44 146 ARG A CA 1
ATOM 1146 C C . ARG A 1 146 ? 16.169 7.826 -14.361 1.00 89.44 146 ARG A C 1
ATOM 1148 O O . ARG A 1 146 ? 16.990 8.667 -14.010 1.00 89.44 146 ARG A O 1
ATOM 1155 N N . MET A 1 147 ? 14.976 7.712 -13.787 1.00 88.12 147 MET A N 1
ATOM 1156 C CA . MET A 1 147 ? 14.566 8.486 -12.615 1.00 88.12 147 MET A CA 1
ATOM 1157 C C . MET A 1 147 ? 14.765 7.645 -11.353 1.00 88.12 147 MET A C 1
ATOM 1159 O O . MET A 1 147 ? 14.132 6.605 -11.188 1.00 88.12 147 MET A O 1
ATOM 1163 N N . ALA A 1 148 ? 15.647 8.081 -10.454 1.00 87.56 148 ALA A N 1
ATOM 1164 C CA . ALA A 1 148 ? 15.861 7.424 -9.168 1.00 87.56 148 ALA A CA 1
ATOM 1165 C C . ALA A 1 148 ? 15.691 8.425 -8.023 1.00 87.56 148 ALA A C 1
ATOM 1167 O O . ALA A 1 148 ? 16.212 9.537 -8.075 1.00 87.56 148 ALA A O 1
ATOM 1168 N N . LYS A 1 149 ? 14.976 8.008 -6.977 1.00 91.69 149 LYS A N 1
ATOM 1169 C CA . LYS A 1 149 ? 14.922 8.693 -5.682 1.00 91.69 149 LYS A CA 1
ATOM 1170 C C . LYS A 1 149 ? 15.589 7.791 -4.653 1.00 91.69 149 LYS A C 1
ATOM 1172 O O . LYS A 1 149 ? 15.327 6.589 -4.634 1.00 91.69 149 LYS A O 1
ATOM 1177 N N . MET A 1 150 ? 16.451 8.355 -3.816 1.00 92.06 150 MET A N 1
ATOM 1178 C CA . MET A 1 150 ? 17.038 7.609 -2.704 1.00 92.06 150 MET A CA 1
ATOM 1179 C C . MET A 1 150 ? 15.981 7.400 -1.615 1.00 92.06 150 MET A C 1
ATOM 1181 O O . MET A 1 150 ? 15.194 8.298 -1.322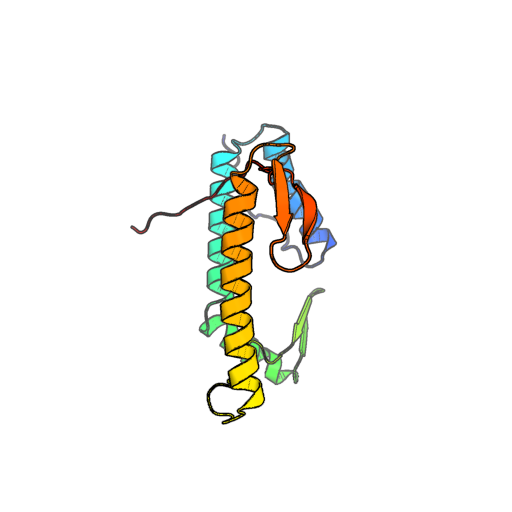 1.00 92.06 150 MET A O 1
ATOM 1185 N N . SER A 1 151 ? 15.946 6.202 -1.039 1.00 93.12 151 SER A N 1
ATOM 1186 C CA . SER A 1 151 ? 15.051 5.818 0.056 1.00 93.12 151 SER A CA 1
ATOM 1187 C C . SER A 1 151 ? 15.747 4.768 0.932 1.00 93.12 151 SER A C 1
ATOM 1189 O O . SER A 1 151 ? 16.882 4.385 0.647 1.00 93.12 151 SER A O 1
ATOM 1191 N N . TYR A 1 152 ? 15.090 4.309 1.993 1.00 94.62 152 TYR A N 1
ATOM 1192 C CA . TYR A 1 152 ? 15.616 3.307 2.921 1.00 94.62 152 TYR A CA 1
ATOM 1193 C C . TYR A 1 152 ? 14.580 2.206 3.185 1.00 94.62 152 TYR A C 1
ATOM 1195 O O . TYR A 1 152 ? 13.374 2.422 3.078 1.00 94.62 152 TYR A O 1
ATOM 1203 N N . SER A 1 153 ? 15.051 1.015 3.556 1.00 94.31 153 SER A N 1
ATOM 1204 C CA . SER A 1 153 ? 14.218 -0.130 3.946 1.00 94.31 153 SER A CA 1
ATOM 1205 C C . SER A 1 153 ? 14.674 -0.677 5.294 1.00 94.31 153 SER A C 1
ATOM 1207 O O . SER A 1 153 ? 15.875 -0.817 5.519 1.00 94.31 153 SER A O 1
ATOM 1209 N N . ILE A 1 154 ? 13.732 -1.036 6.165 1.00 95.75 154 ILE A N 1
ATOM 1210 C CA . ILE A 1 154 ? 14.012 -1.616 7.486 1.00 95.75 154 ILE A CA 1
ATOM 1211 C C . ILE A 1 154 ? 13.548 -3.074 7.481 1.00 95.75 154 ILE A C 1
ATOM 1213 O O . ILE A 1 154 ? 12.392 -3.346 7.161 1.00 95.75 154 ILE A O 1
ATOM 1217 N N . THR A 1 155 ? 14.436 -3.997 7.855 1.00 95.69 155 THR A N 1
ATOM 1218 C CA . THR A 1 155 ? 14.137 -5.431 7.997 1.00 95.69 155 THR A CA 1
ATOM 1219 C C . THR A 1 155 ? 14.437 -5.873 9.425 1.00 95.69 155 THR A C 1
ATOM 1221 O O . THR A 1 155 ? 15.507 -5.573 9.949 1.00 95.69 155 THR A O 1
ATOM 1224 N N . PHE A 1 156 ? 13.508 -6.597 10.051 1.00 94.31 156 PHE A N 1
ATOM 1225 C CA . PHE A 1 156 ? 13.715 -7.210 11.365 1.00 94.31 156 PHE A CA 1
ATOM 1226 C C . PHE A 1 156 ? 14.108 -8.679 11.200 1.00 94.31 156 PHE A C 1
ATOM 1228 O O . PHE A 1 156 ? 13.410 -9.439 10.526 1.00 94.31 156 PHE A O 1
ATOM 1235 N N . ASN A 1 157 ? 15.211 -9.088 11.827 1.00 93.62 157 ASN A N 1
ATOM 1236 C CA . ASN A 1 157 ? 15.674 -10.472 11.773 1.00 93.62 157 ASN A CA 1
ATOM 1237 C C . ASN A 1 157 ? 14.743 -11.393 12.571 1.00 93.62 157 ASN A C 1
ATOM 1239 O O . ASN A 1 157 ? 14.265 -11.030 13.649 1.00 93.62 157 ASN A O 1
ATOM 1243 N N . LYS A 1 158 ? 14.520 -12.608 12.060 1.00 83.56 158 LYS A N 1
ATOM 1244 C CA . LYS A 1 158 ? 13.919 -13.687 12.851 1.00 83.56 158 LYS A CA 1
ATOM 1245 C C . LYS A 1 158 ? 14.955 -14.145 13.884 1.00 83.56 158 LYS A C 1
ATOM 1247 O O . LYS A 1 158 ? 16.113 -14.338 13.516 1.00 83.56 158 LYS A O 1
ATOM 1252 N N . LYS A 1 159 ? 14.548 -14.241 15.152 1.00 61.75 159 LYS A N 1
ATOM 1253 C CA . LYS A 1 159 ? 15.331 -14.940 16.180 1.00 61.75 159 LYS A CA 1
ATOM 1254 C C . LYS A 1 159 ? 15.252 -16.443 15.963 1.00 61.75 159 LYS A C 1
ATOM 1256 O O . LYS A 1 159 ? 14.188 -16.890 15.477 1.00 61.75 159 LYS A O 1
#

Foldseek 3Di:
DQPDDDPPDDDQQEPVSVVVVVVVLCVCVVVVVDDPVVSVLVVVVVVVVVVCCCVDVVNVVVVCVVVVVVPAWDDDRNDIDGDDDPDDDDDCPPVPDPVVVVVVVVVVVVVVVVVVVLVCLQPDDAQDWDADPVPRDIDTHGHDDDDDDDDDDDDDDDD

Organism: Parabacteroides distasonis (NCBI:txid823)

Solvent-accessible surface area (backbone atoms only — not comparable to full-atom values): 10060 Å² total; per-residue (Å²): 133,83,83,69,94,70,90,83,64,83,79,61,50,44,76,66,41,45,50,52,52,52,48,63,70,42,46,44,46,76,74,63,76,43,60,61,68,67,50,52,52,51,55,51,52,50,52,53,50,53,49,52,54,66,69,32,64,72,51,44,50,54,52,49,64,57,30,52,78,62,57,51,43,46,75,56,77,83,40,73,52,66,75,71,94,74,85,88,75,82,86,65,87,82,66,82,48,72,66,59,54,50,53,52,51,51,48,53,54,49,53,50,53,49,52,52,50,54,55,49,33,62,68,45,58,72,74,38,77,44,70,39,90,88,78,68,48,74,48,74,44,63,42,57,80,88,83,82,78,92,83,86,85,89,83,84,81,86,130

Radius of gyration: 26.54 Å; Cα contacts (8 Å, |Δi|>4): 80; chains: 1; bounding box: 48×41×74 Å